Protein AF-A0A971F513-F1 (afdb_monomer_lite)

Sequence (45 aa):
MQYKDKDNKDIITLGIETSCDETSAAVVVNGRKILSNVISSQIDL

Secondary structure (DSSP, 8-state):
-----TTSPPPEEEEEE--TTEEEEEEEETTTEEEEEEEEE----

Structure (mmCIF, N/CA/C/O backbone):
data_AF-A0A971F513-F1
#
_entry.id   AF-A0A971F513-F1
#
loop_
_atom_site.group_PDB
_atom_site.id
_atom_site.type_symbol
_atom_site.label_atom_id
_atom_site.label_alt_id
_atom_site.label_comp_id
_atom_site.label_asym_id
_atom_site.label_entity_id
_atom_site.label_seq_id
_atom_site.pdbx_PDB_ins_code
_atom_site.Cartn_x
_atom_site.Cartn_y
_atom_site.Cartn_z
_atom_site.occupancy
_atom_site.B_iso_or_equiv
_atom_site.auth_seq_id
_atom_site.auth_comp_id
_atom_site.auth_asym_id
_atom_site.auth_atom_id
_atom_site.pdbx_PDB_model_num
ATOM 1 N N . MET A 1 1 ? -1.397 -2.827 16.990 1.00 51.88 1 MET A N 1
ATOM 2 C CA . MET A 1 1 ? -1.772 -1.398 17.089 1.00 51.88 1 MET A CA 1
ATOM 3 C C . MET A 1 1 ? -3.168 -1.199 16.485 1.00 51.88 1 MET A C 1
ATOM 5 O O . MET A 1 1 ? -3.430 -1.781 15.437 1.00 51.88 1 MET A O 1
ATOM 9 N N . GLN A 1 2 ? -4.104 -0.511 17.143 1.00 59.56 2 GLN A N 1
ATOM 10 C CA . GLN A 1 2 ? -5.353 -0.026 16.525 1.00 59.56 2 GLN A CA 1
ATOM 11 C C . GLN A 1 2 ? -5.276 1.500 16.555 1.00 59.56 2 GLN A C 1
ATOM 13 O O . GLN A 1 2 ? -5.214 2.063 17.644 1.00 59.56 2 GLN A O 1
ATOM 18 N N . TYR A 1 3 ? -5.212 2.148 15.393 1.00 65.38 3 TYR A N 1
ATOM 19 C CA . TYR A 1 3 ? -5.273 3.605 15.304 1.00 65.38 3 TYR A CA 1
ATOM 20 C C . TYR A 1 3 ? -6.740 3.999 15.143 1.00 65.38 3 TYR A C 1
ATOM 22 O O . TYR A 1 3 ? -7.358 3.654 14.141 1.00 65.38 3 TYR A O 1
ATOM 30 N N . LYS A 1 4 ? -7.290 4.671 16.154 1.00 67.00 4 LYS A N 1
ATOM 31 C CA . LYS A 1 4 ? -8.593 5.337 16.112 1.0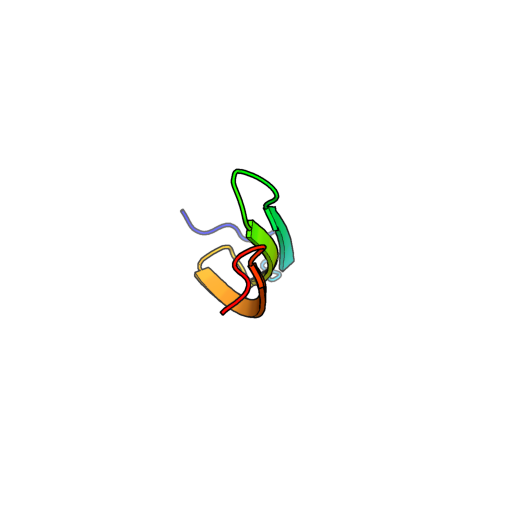0 67.00 4 LYS A CA 1
ATOM 32 C C . LYS A 1 4 ? -8.396 6.799 16.482 1.00 67.00 4 LYS A C 1
ATOM 34 O O . LYS A 1 4 ? -7.555 7.097 17.332 1.00 67.00 4 LYS A O 1
ATOM 39 N N . ASP A 1 5 ? -9.156 7.687 15.852 1.00 77.94 5 ASP A N 1
ATOM 40 C CA . ASP A 1 5 ? -9.154 9.099 16.236 1.00 77.94 5 ASP A CA 1
ATOM 41 C C . ASP A 1 5 ? -9.808 9.268 17.623 1.00 77.94 5 ASP A C 1
ATOM 43 O O . ASP A 1 5 ? -10.577 8.406 18.065 1.00 77.94 5 ASP A O 1
ATOM 47 N N . LYS A 1 6 ? -9.528 10.378 18.315 1.00 78.25 6 LYS A N 1
ATOM 48 C CA . LYS A 1 6 ? -10.077 10.709 19.643 1.00 78.25 6 LYS A CA 1
ATOM 49 C C . LYS A 1 6 ? -11.609 10.671 19.678 1.00 78.25 6 LYS A C 1
ATOM 51 O O . LYS A 1 6 ? -12.178 10.353 20.717 1.00 78.25 6 LYS A O 1
ATOM 56 N N . ASP A 1 7 ? -12.254 10.901 18.536 1.00 88.50 7 ASP A N 1
ATOM 57 C CA . ASP A 1 7 ? -13.711 10.854 18.359 1.00 88.50 7 ASP A CA 1
ATOM 58 C C . ASP A 1 7 ? -14.253 9.465 17.963 1.00 88.50 7 ASP A C 1
ATOM 60 O O . ASP A 1 7 ? -15.397 9.348 17.527 1.00 88.50 7 ASP A O 1
ATOM 64 N N . ASN A 1 8 ? -13.446 8.400 18.053 1.00 84.19 8 ASN A N 1
ATOM 65 C CA . ASN A 1 8 ? -13.810 7.036 17.639 1.00 84.19 8 ASN A CA 1
ATOM 66 C C . ASN A 1 8 ? -14.141 6.904 16.135 1.00 84.19 8 ASN A C 1
ATOM 68 O O . ASN A 1 8 ? -14.788 5.940 15.719 1.00 84.19 8 ASN A O 1
ATOM 72 N N . LYS A 1 9 ? -13.688 7.867 15.325 1.00 90.50 9 LYS A N 1
ATOM 73 C CA . LYS A 1 9 ? -13.809 7.853 13.865 1.00 90.50 9 LYS A CA 1
ATOM 74 C C . LYS A 1 9 ? -12.747 6.951 13.250 1.00 90.50 9 LYS A C 1
ATOM 76 O O . LYS A 1 9 ? -11.639 6.81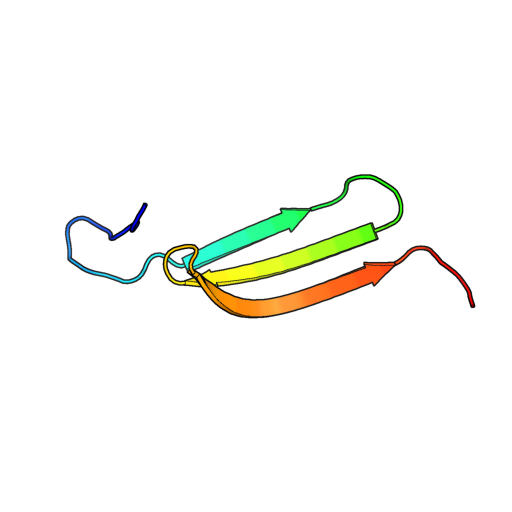5 13.780 1.00 90.50 9 LYS A O 1
ATOM 81 N N . ASP A 1 10 ? -13.110 6.359 12.120 1.00 93.69 10 ASP A N 1
ATOM 82 C CA . ASP A 1 10 ? -12.184 5.597 11.298 1.00 93.69 10 ASP A CA 1
ATOM 83 C C . ASP A 1 10 ? -11.125 6.523 10.700 1.00 93.69 10 ASP A C 1
ATOM 85 O O . ASP A 1 10 ? -11.433 7.582 10.151 1.00 93.69 10 ASP A O 1
ATOM 89 N N . ILE A 1 11 ? -9.869 6.101 10.795 1.00 94.75 11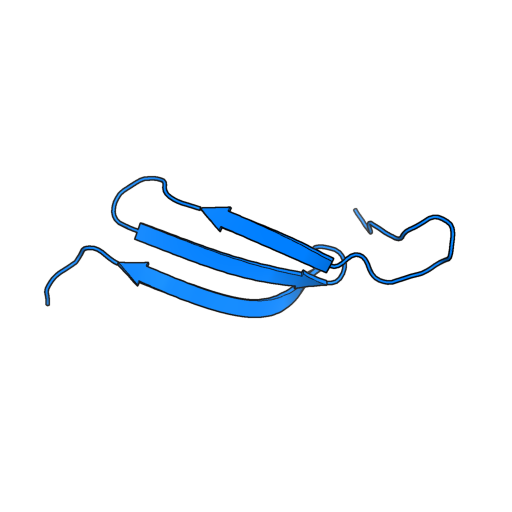 ILE A N 1
ATOM 90 C CA . ILE A 1 11 ? -8.743 6.781 10.168 1.00 94.75 11 ILE A CA 1
ATOM 91 C C . ILE A 1 11 ? -8.563 6.194 8.774 1.00 94.75 11 ILE A C 1
ATOM 93 O O . ILE A 1 11 ? -8.324 4.993 8.620 1.00 94.75 11 ILE A O 1
ATOM 97 N N . ILE A 1 12 ? -8.660 7.060 7.768 1.00 95.75 12 ILE A N 1
ATOM 98 C CA . ILE A 1 12 ? -8.376 6.728 6.374 1.00 95.75 12 ILE A CA 1
ATOM 99 C C . ILE A 1 12 ? -6.946 7.152 6.059 1.00 95.75 12 ILE A C 1
ATOM 101 O O . ILE A 1 12 ? -6.576 8.310 6.244 1.00 95.75 12 ILE A O 1
ATOM 105 N N . THR A 1 13 ? -6.138 6.215 5.579 1.00 96.25 13 THR A N 1
ATOM 106 C CA . THR A 1 13 ? -4.741 6.455 5.214 1.00 96.25 13 THR A CA 1
ATOM 107 C C . THR A 1 13 ? -4.548 6.165 3.736 1.00 96.25 13 THR A C 1
ATOM 109 O O . THR A 1 13 ? -4.888 5.076 3.280 1.00 96.25 13 THR A O 1
ATOM 112 N N . LEU A 1 14 ? -3.988 7.131 3.004 1.00 97.44 14 LEU A N 1
ATOM 113 C CA . LEU A 1 14 ? -3.452 6.925 1.662 1.00 97.44 14 LEU A CA 1
ATOM 114 C C . LEU A 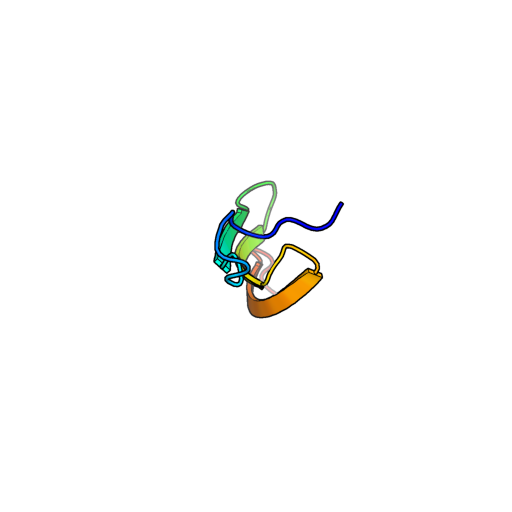1 14 ? -1.969 6.562 1.789 1.00 97.44 14 LEU A C 1
ATOM 116 O O . LEU A 1 14 ? -1.170 7.381 2.239 1.00 97.44 14 LEU A O 1
ATOM 120 N N . GLY A 1 15 ? -1.622 5.333 1.421 1.00 96.12 15 GLY A N 1
ATOM 121 C CA . GLY A 1 15 ? -0.244 4.891 1.252 1.00 96.12 15 GLY A CA 1
ATOM 122 C C . GLY A 1 15 ? 0.193 5.082 -0.195 1.00 96.12 15 GLY A C 1
ATOM 123 O O . GLY A 1 15 ? -0.561 4.740 -1.106 1.00 96.12 15 GLY A O 1
ATOM 124 N N . ILE A 1 16 ? 1.394 5.621 -0.387 1.00 95.75 16 ILE A N 1
ATOM 125 C CA . ILE A 1 16 ? 2.085 5.694 -1.674 1.00 95.75 16 ILE A CA 1
ATOM 126 C C . ILE A 1 16 ? 3.425 4.996 -1.476 1.00 95.75 16 ILE A C 1
ATOM 128 O O . ILE A 1 16 ? 4.146 5.328 -0.536 1.00 95.75 16 ILE A O 1
ATOM 132 N N . GLU A 1 17 ? 3.736 4.044 -2.344 1.00 93.38 17 GLU A N 1
ATOM 133 C CA . GLU A 1 17 ? 4.991 3.297 -2.327 1.00 93.38 17 GLU A CA 1
ATOM 134 C C . GLU A 1 17 ? 5.593 3.331 -3.731 1.00 93.38 17 GLU A C 1
ATOM 136 O O . GLU A 1 17 ? 4.904 3.064 -4.716 1.00 93.38 17 GLU A O 1
ATOM 141 N N . THR A 1 18 ? 6.861 3.721 -3.822 1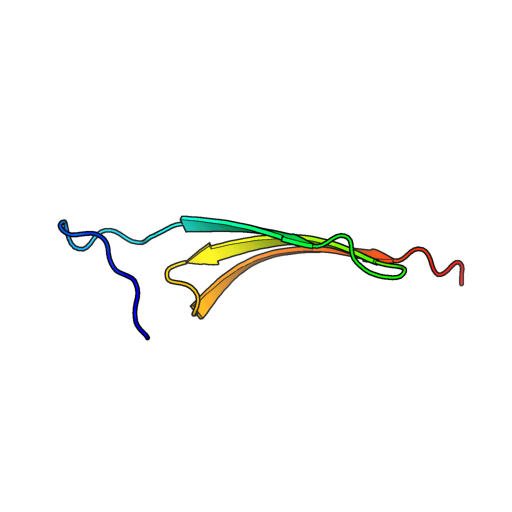.00 90.69 18 THR A N 1
ATOM 142 C CA . THR A 1 18 ? 7.558 3.977 -5.092 1.00 90.69 18 THR A CA 1
ATOM 143 C C . THR A 1 18 ? 8.970 3.396 -5.096 1.00 90.69 18 THR A C 1
ATOM 145 O O . THR A 1 18 ? 9.818 3.856 -5.862 1.00 90.69 18 THR A O 1
ATOM 148 N N . SER A 1 19 ? 9.292 2.494 -4.170 1.00 84.56 19 SER A N 1
ATOM 149 C CA . SER A 1 19 ? 10.589 1.826 -4.149 1.00 84.56 19 SER A CA 1
ATOM 150 C C . SER A 1 19 ? 10.656 0.711 -5.196 1.00 84.56 19 SER A C 1
ATOM 152 O O . SER A 1 19 ? 9.645 0.129 -5.580 1.00 84.56 19 SER A O 1
ATOM 154 N N . CYS A 1 20 ? 11.880 0.418 -5.647 1.00 83.38 20 CYS A N 1
ATOM 155 C CA . CYS A 1 20 ? 12.189 -0.633 -6.623 1.00 83.38 20 CYS A CA 1
ATOM 156 C C . CYS A 1 20 ? 11.580 -0.386 -8.021 1.00 83.38 20 CYS A C 1
ATOM 158 O O . CYS A 1 20 ? 11.760 0.689 -8.591 1.00 83.38 20 CYS A O 1
ATOM 160 N N . ASP A 1 21 ? 10.968 -1.418 -8.595 1.00 86.00 21 ASP A N 1
ATOM 161 C CA . ASP A 1 21 ? 10.412 -1.531 -9.946 1.00 86.00 21 ASP A CA 1
ATOM 162 C C . ASP A 1 21 ? 8.884 -1.373 -9.971 1.00 86.00 21 ASP A C 1
ATOM 164 O O . ASP A 1 21 ? 8.238 -1.528 -11.007 1.00 86.00 21 ASP A O 1
ATOM 168 N N . GLU A 1 22 ? 8.285 -1.039 -8.833 1.00 87.62 22 GLU A N 1
ATOM 169 C CA . GLU A 1 22 ? 6.843 -0.967 -8.658 1.00 87.62 22 GLU A CA 1
ATOM 170 C C . GLU A 1 22 ? 6.444 0.412 -8.134 1.00 87.62 22 GLU A C 1
ATOM 172 O O . GLU A 1 22 ? 7.140 1.076 -7.368 1.00 87.62 22 GLU A O 1
ATOM 177 N N . THR A 1 23 ? 5.282 0.878 -8.569 1.00 92.81 23 THR A N 1
ATOM 178 C CA . THR A 1 23 ? 4.633 2.069 -8.028 1.00 92.81 23 THR A CA 1
ATOM 179 C C . THR A 1 23 ? 3.236 1.680 -7.592 1.00 92.81 23 THR A C 1
ATOM 181 O O . THR A 1 23 ? 2.473 1.127 -8.383 1.00 92.81 23 THR A O 1
ATOM 184 N N . SER A 1 24 ? 2.874 1.959 -6.344 1.00 94.44 24 SER A N 1
ATOM 185 C CA . SER A 1 24 ? 1.560 1.600 -5.816 1.00 94.44 24 SER A CA 1
ATOM 186 C C . SER A 1 24 ? 0.918 2.700 -4.983 1.00 94.44 24 SER A C 1
ATOM 188 O O . SER A 1 24 ? 1.580 3.559 -4.395 1.00 94.44 24 SER A O 1
ATOM 190 N N . ALA A 1 25 ? -0.413 2.664 -4.955 1.00 96.62 25 ALA A N 1
ATOM 191 C CA . ALA A 1 25 ? -1.235 3.515 -4.116 1.00 96.62 25 ALA A CA 1
ATOM 192 C C . ALA A 1 25 ? -2.372 2.695 -3.499 1.00 96.62 25 ALA A C 1
ATOM 194 O O . ALA A 1 25 ? -3.101 1.989 -4.202 1.00 96.62 25 ALA A O 1
ATOM 195 N N . ALA A 1 26 ? -2.549 2.817 -2.184 1.00 97.62 26 ALA A N 1
ATOM 196 C CA . ALA A 1 26 ? -3.576 2.090 -1.448 1.00 97.62 26 ALA A CA 1
ATOM 197 C C . ALA A 1 26 ? -4.290 2.982 -0.435 1.00 97.62 26 ALA A C 1
ATOM 199 O O . ALA A 1 26 ? -3.671 3.802 0.240 1.00 97.62 26 ALA A O 1
ATOM 200 N N . VAL A 1 27 ? -5.599 2.783 -0.284 1.00 97.81 27 VAL A N 1
ATOM 201 C CA . VAL A 1 27 ? -6.392 3.411 0.777 1.00 97.81 27 VAL A CA 1
ATOM 202 C C . VAL A 1 27 ? -6.726 2.359 1.822 1.00 97.81 27 VAL A C 1
ATOM 204 O O . VAL A 1 27 ? -7.341 1.339 1.505 1.00 97.81 27 VAL A O 1
ATOM 207 N N . VAL A 1 28 ? -6.353 2.607 3.077 1.00 96.94 28 VAL A N 1
ATOM 208 C CA . VAL A 1 28 ? -6.604 1.693 4.198 1.00 96.94 28 VAL A CA 1
ATOM 209 C C . VAL A 1 28 ? -7.394 2.360 5.319 1.00 96.94 28 VAL A C 1
ATOM 211 O O . VAL A 1 28 ? -7.197 3.531 5.632 1.00 96.94 28 VAL A O 1
ATOM 214 N N . VAL A 1 29 ? -8.276 1.588 5.953 1.00 95.94 29 VAL A N 1
ATOM 215 C CA . VAL A 1 29 ? -9.029 1.963 7.156 1.00 95.94 29 VAL A CA 1
ATOM 216 C C . VAL A 1 29 ? -8.333 1.378 8.376 1.00 95.94 29 VAL A C 1
ATOM 218 O O . VAL A 1 29 ? -8.116 0.160 8.457 1.00 95.94 29 VAL A O 1
ATOM 221 N N . ASN A 1 30 ? -8.003 2.243 9.336 1.00 93.44 30 ASN A N 1
ATOM 222 C CA . ASN A 1 30 ? -7.403 1.901 10.630 1.00 93.44 30 ASN A CA 1
ATOM 223 C C . ASN A 1 30 ? -6.150 1.003 10.508 1.00 93.44 30 ASN A C 1
ATOM 225 O O . ASN A 1 30 ? -5.874 0.189 11.394 1.00 93.44 30 ASN A O 1
ATOM 229 N N . GLY A 1 31 ? -5.430 1.101 9.381 1.00 92.00 31 GLY A N 1
ATOM 230 C CA . GLY A 1 31 ? -4.244 0.297 9.059 1.00 92.00 31 GLY A CA 1
ATOM 231 C C . GLY A 1 31 ? -4.483 -1.215 8.938 1.00 92.00 31 GLY A C 1
ATOM 232 O O . GLY A 1 31 ? -3.528 -1.981 9.017 1.00 92.00 31 GLY A O 1
ATOM 233 N N . ARG A 1 32 ? -5.738 -1.671 8.817 1.00 91.06 32 ARG A N 1
ATOM 234 C CA . ARG A 1 32 ? -6.090 -3.107 8.844 1.00 91.06 32 ARG A CA 1
ATOM 235 C C . ARG A 1 32 ? -6.933 -3.567 7.669 1.00 91.06 32 ARG A C 1
ATOM 237 O O . ARG A 1 32 ? -6.839 -4.726 7.281 1.00 91.06 32 ARG A O 1
ATOM 244 N N . LYS A 1 33 ? -7.788 -2.692 7.141 1.00 94.94 33 LYS A N 1
ATOM 245 C CA . LYS A 1 33 ? -8.683 -3.019 6.030 1.00 94.94 33 LYS A CA 1
ATOM 246 C C . LYS A 1 33 ? -8.297 -2.202 4.809 1.00 94.94 33 LYS A C 1
ATOM 248 O O . LYS A 1 33 ? -8.269 -0.981 4.889 1.00 94.94 33 LYS A O 1
ATOM 253 N N . ILE A 1 34 ? -8.054 -2.871 3.691 1.00 96.88 34 ILE A N 1
ATOM 254 C CA . ILE A 1 34 ? -7.812 -2.229 2.398 1.00 96.88 34 ILE A CA 1
ATOM 255 C C . ILE A 1 34 ? -9.167 -1.878 1.771 1.00 96.88 34 ILE A C 1
ATOM 257 O O . ILE A 1 34 ? -10.071 -2.713 1.740 1.00 96.88 34 ILE A O 1
ATOM 261 N N . LEU A 1 35 ? -9.317 -0.635 1.316 1.00 97.50 35 LEU A N 1
ATOM 262 C CA . LEU A 1 35 ? -10.473 -0.163 0.548 1.00 97.50 35 LEU A CA 1
ATOM 263 C C . LEU A 1 35 ? -10.181 -0.129 -0.950 1.00 97.50 35 LEU A C 1
ATOM 265 O O . LEU A 1 35 ? -11.040 -0.479 -1.752 1.00 97.50 35 LEU A O 1
ATOM 269 N N . SER A 1 36 ? -8.970 0.281 -1.317 1.00 97.69 36 SER A N 1
ATOM 270 C CA . SER A 1 36 ? -8.470 0.253 -2.686 1.00 97.69 36 SER A CA 1
ATOM 271 C C . SER A 1 36 ? -6.977 -0.041 -2.677 1.00 97.69 36 SER A C 1
ATOM 273 O O . SER A 1 36 ? -6.277 0.287 -1.718 1.00 97.69 36 SER A O 1
ATOM 275 N N . ASN A 1 37 ? -6.506 -0.677 -3.742 1.00 96.62 37 ASN A N 1
ATOM 276 C CA . ASN A 1 37 ? -5.095 -0.936 -3.967 1.00 96.62 37 ASN A CA 1
ATOM 277 C C . ASN A 1 37 ? -4.849 -1.019 -5.473 1.00 96.62 37 ASN A C 1
ATOM 279 O O . ASN A 1 37 ? -5.507 -1.807 -6.153 1.00 96.62 37 ASN A O 1
ATOM 283 N N . VAL A 1 38 ? -3.932 -0.202 -5.979 1.00 95.50 38 VAL A N 1
ATOM 284 C CA . VAL A 1 38 ? -3.475 -0.233 -7.370 1.00 95.50 38 VAL A CA 1
ATOM 285 C C . VAL A 1 38 ? -1.963 -0.359 -7.354 1.00 95.50 38 VAL A C 1
ATOM 287 O O . VAL A 1 38 ? -1.288 0.401 -6.663 1.00 95.50 38 VAL A O 1
ATOM 290 N N . ILE A 1 39 ? -1.451 -1.311 -8.127 1.00 92.94 39 ILE A N 1
ATOM 291 C CA . ILE A 1 39 ? -0.023 -1.570 -8.287 1.00 92.94 39 ILE A CA 1
ATOM 292 C C . ILE A 1 39 ? 0.285 -1.477 -9.778 1.00 92.94 39 ILE A C 1
ATOM 294 O O . ILE A 1 39 ? -0.391 -2.102 -10.594 1.00 92.94 39 ILE A O 1
ATOM 298 N N . SER A 1 40 ? 1.292 -0.686 -10.117 1.00 91.19 40 SER A N 1
ATOM 299 C CA . SER A 1 40 ? 1.859 -0.565 -11.452 1.00 91.19 40 SER A CA 1
ATOM 300 C C . SER A 1 40 ? 3.282 -1.102 -11.403 1.00 91.19 40 SER A C 1
ATOM 302 O O . SER A 1 40 ? 4.153 -0.473 -10.807 1.00 91.19 40 SER A O 1
ATOM 304 N N . SER A 1 41 ? 3.512 -2.261 -12.011 1.00 87.12 41 SER A N 1
ATOM 305 C CA . SER A 1 41 ? 4.853 -2.831 -12.162 1.00 87.12 41 SER A CA 1
ATOM 306 C C . SER A 1 41 ? 5.514 -2.287 -13.432 1.00 87.12 41 SER A C 1
ATOM 308 O O . SER A 1 41 ? 4.833 -2.074 -14.435 1.00 87.12 41 SER A O 1
ATOM 310 N N . GLN A 1 42 ? 6.827 -2.050 -13.391 1.00 69.50 42 GLN A N 1
ATOM 311 C CA . GLN A 1 42 ? 7.661 -1.732 -14.559 1.00 69.50 42 GLN A CA 1
ATOM 312 C C . GLN A 1 42 ? 8.133 -2.989 -15.310 1.00 69.50 42 GLN A C 1
ATOM 314 O O . GLN A 1 42 ? 9.005 -2.898 -16.174 1.00 69.50 42 GLN A O 1
ATOM 319 N N . ILE A 1 43 ? 7.583 -4.163 -14.991 1.00 68.50 43 ILE A N 1
ATOM 320 C CA . ILE A 1 43 ? 7.859 -5.399 -15.718 1.00 68.50 43 ILE A CA 1
ATOM 321 C C . ILE A 1 43 ? 6.957 -5.442 -16.960 1.00 68.50 43 ILE A C 1
ATOM 323 O O . ILE A 1 43 ? 5.752 -5.679 -16.857 1.00 68.50 43 ILE A O 1
ATOM 327 N N . ASP A 1 44 ? 7.559 -5.212 -18.129 1.00 61.12 44 ASP A N 1
ATOM 328 C CA . ASP A 1 44 ? 6.997 -5.635 -19.416 1.00 61.12 44 ASP A CA 1
ATOM 329 C C . ASP A 1 44 ? 7.010 -7.172 -19.476 1.00 61.12 44 ASP A C 1
ATOM 331 O O . ASP A 1 44 ? 7.988 -7.812 -19.081 1.00 61.12 44 ASP A O 1
ATOM 335 N N . LEU A 1 45 ? 5.902 -7.752 -19.935 1.00 61.00 45 LEU A N 1
ATOM 336 C CA . LEU A 1 45 ? 5.696 -9.200 -20.065 1.00 61.00 45 LEU A CA 1
ATOM 337 C C . LEU A 1 45 ? 6.480 -9.791 -21.245 1.00 61.00 45 LEU A C 1
ATOM 339 O O . LEU A 1 45 ? 6.478 -9.160 -22.326 1.00 61.00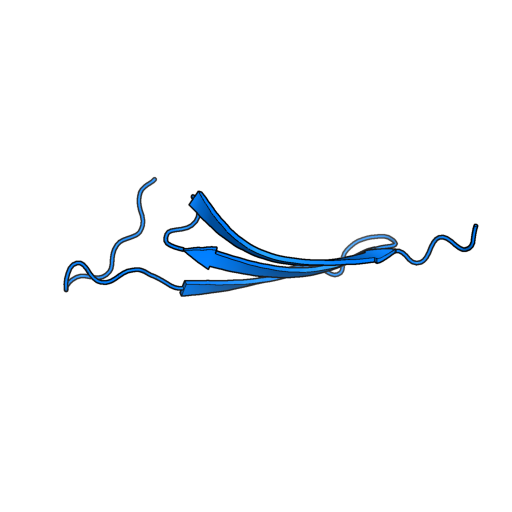 45 LEU A O 1
#

pLDDT: mean 87.06, std 12.4, range [51.88, 97.81]

Foldseek 3Di:
DFDAPPVRDWDWDWDWDDPDQKTKIWIDTRVPRTPDIDMDGNDDD

Radius of gyration: 13.65 Å; chains: 1; bounding box: 26×20×40 Å